Protein AF-A0A973F6Y6-F1 (afdb_monomer_lite)

pLDDT: mean 90.18, std 13.56, range [41.28, 98.19]

Foldseek 3Di:
DDPQDEEEDDPVVLVVCCVVLDQPAKYKYADPVQWIWIWGSNPSNTDIDIGNDPVVSVCVSVVVDDPVVVPD

Sequence (72 aa):
MFNQSVKEIGRHQAKQIIKVRHPIGKYWLPEENGKFVGIDNSTGDAWTEDFDTKQECLEWLEGKFEMSDKHD

Secondary structure (DSSP, 8-state):
------EE--HHHHHHHHHH----EEEEEE-TTS-EEEEEESSSS-EEEEESSHHHHHHHHTTS--GGGG--

Radius of gyration: 11.72 Å; chains: 1; bounding box: 32×26×23 Å

Structure (mmCIF, N/CA/C/O backbone):
data_AF-A0A973F6Y6-F1
#
_entry.id   AF-A0A973F6Y6-F1
#
loop_
_atom_site.group_PDB
_atom_site.id
_atom_site.type_symbol
_atom_site.label_atom_id
_atom_site.label_alt_id
_atom_site.label_comp_id
_atom_site.label_asym_id
_atom_site.label_entity_id
_atom_site.label_seq_id
_atom_site.pdbx_PDB_ins_code
_atom_site.Cartn_x
_atom_site.Cartn_y
_atom_site.Cartn_z
_atom_site.occupancy
_atom_site.B_iso_or_equiv
_atom_site.auth_seq_id
_atom_site.auth_comp_id
_atom_site.auth_asym_id
_atom_site.auth_atom_id
_atom_site.pdbx_PDB_model_num
ATOM 1 N N . MET A 1 1 ? 13.731 -13.636 12.376 1.00 41.28 1 MET A N 1
ATOM 2 C CA . MET A 1 1 ? 12.549 -13.151 11.635 1.00 41.28 1 MET A CA 1
ATOM 3 C C . MET A 1 1 ? 12.663 -11.640 11.559 1.00 41.28 1 MET A C 1
ATOM 5 O O . MET A 1 1 ? 12.669 -11.003 12.603 1.00 41.28 1 MET A O 1
ATOM 9 N N . PHE A 1 2 ? 12.899 -11.075 10.376 1.00 43.19 2 PHE A N 1
ATOM 10 C CA . PHE A 1 2 ? 12.942 -9.621 10.226 1.00 43.19 2 PHE A CA 1
ATOM 11 C C . PHE A 1 2 ? 11.504 -9.102 10.300 1.00 43.19 2 PHE A C 1
ATOM 13 O O . PHE A 1 2 ? 10.725 -9.370 9.391 1.00 43.19 2 PHE A O 1
ATOM 20 N N . ASN A 1 3 ? 11.154 -8.381 11.369 1.00 50.94 3 ASN A N 1
ATOM 21 C CA . ASN A 1 3 ? 9.982 -7.507 11.359 1.00 50.94 3 ASN A CA 1
ATOM 22 C C . ASN A 1 3 ? 10.227 -6.467 10.261 1.00 50.94 3 ASN A C 1
ATOM 24 O O . ASN A 1 3 ? 10.968 -5.506 10.479 1.00 50.94 3 ASN A O 1
ATOM 28 N N . GLN A 1 4 ? 9.680 -6.674 9.062 1.00 63.50 4 GLN A N 1
ATOM 29 C CA . GLN A 1 4 ? 9.625 -5.593 8.089 1.00 63.50 4 GLN A CA 1
ATOM 3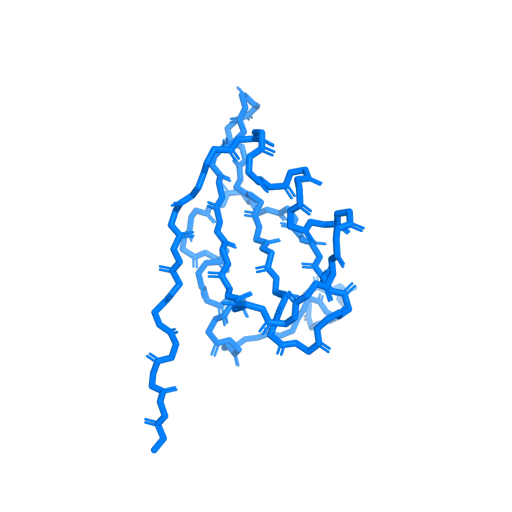0 C C . GLN A 1 4 ? 8.663 -4.550 8.646 1.00 63.50 4 GLN A C 1
ATOM 32 O O . GLN A 1 4 ? 7.458 -4.769 8.699 1.00 63.50 4 GLN A O 1
ATOM 37 N N . SER A 1 5 ? 9.211 -3.431 9.117 1.00 86.31 5 SER A N 1
ATOM 38 C CA . SER A 1 5 ? 8.394 -2.296 9.515 1.00 86.31 5 SER A CA 1
ATOM 39 C C . SER A 1 5 ? 7.707 -1.720 8.280 1.00 86.31 5 SER A C 1
ATOM 41 O O . SER A 1 5 ? 8.357 -1.401 7.281 1.00 86.31 5 SER A O 1
ATOM 43 N N . VAL A 1 6 ? 6.385 -1.605 8.354 1.00 94.19 6 VAL A N 1
ATOM 44 C CA . VAL A 1 6 ? 5.564 -0.942 7.342 1.00 94.19 6 VAL A CA 1
ATOM 45 C C . VAL A 1 6 ? 5.921 0.549 7.312 1.00 94.19 6 VAL A C 1
ATOM 47 O O . VAL A 1 6 ? 6.007 1.188 8.363 1.00 94.19 6 VAL A O 1
ATOM 50 N N . LYS A 1 7 ? 6.164 1.116 6.122 1.00 96.38 7 LYS A N 1
ATOM 51 C CA . LYS A 1 7 ? 6.641 2.506 5.967 1.00 96.38 7 LYS A CA 1
ATOM 52 C C . LYS A 1 7 ? 5.618 3.406 5.284 1.00 96.38 7 LYS A C 1
ATOM 54 O O . LYS A 1 7 ? 5.065 3.046 4.252 1.00 96.38 7 LYS A O 1
ATOM 59 N N . GLU A 1 8 ? 5.431 4.605 5.824 1.00 97.62 8 GLU A N 1
ATOM 60 C CA . GLU A 1 8 ? 4.686 5.664 5.138 1.00 97.62 8 GLU A CA 1
ATOM 61 C C . GLU A 1 8 ? 5.520 6.238 3.988 1.00 97.62 8 GLU A C 1
ATOM 63 O O . GLU A 1 8 ? 6.722 6.475 4.149 1.00 97.62 8 GLU A O 1
ATOM 68 N N . ILE A 1 9 ? 4.894 6.462 2.835 1.00 97.69 9 ILE A N 1
ATOM 69 C CA . ILE A 1 9 ? 5.535 7.025 1.641 1.00 97.69 9 ILE A CA 1
ATOM 70 C C . ILE A 1 9 ? 4.636 8.052 0.950 1.00 97.69 9 ILE A C 1
ATOM 72 O O . ILE A 1 9 ? 3.436 8.129 1.189 1.00 97.69 9 ILE A O 1
ATOM 76 N N . GLY A 1 10 ? 5.214 8.832 0.036 1.00 97.38 10 GLY A N 1
ATOM 77 C CA . GLY A 1 10 ? 4.443 9.729 -0.830 1.00 97.38 10 GLY A CA 1
ATOM 78 C C . GLY A 1 10 ? 3.959 9.062 -2.124 1.00 97.38 10 GLY A C 1
ATOM 79 O O . GLY A 1 10 ? 4.567 8.110 -2.619 1.00 97.38 10 GLY A O 1
ATOM 80 N N . ARG A 1 11 ? 2.938 9.651 -2.766 1.00 96.19 11 ARG A N 1
ATOM 81 C CA . ARG A 1 11 ? 2.375 9.194 -4.059 1.00 96.19 11 ARG A CA 1
ATOM 82 C C . ARG A 1 11 ? 3.415 8.965 -5.158 1.00 96.19 11 ARG A C 1
ATOM 84 O O . ARG A 1 11 ? 3.293 8.028 -5.942 1.00 96.19 11 ARG A O 1
ATOM 91 N N . HIS A 1 12 ? 4.450 9.804 -5.244 1.00 96.88 12 HIS A N 1
ATOM 92 C CA . HIS A 1 12 ? 5.501 9.606 -6.247 1.00 96.88 12 HIS A CA 1
ATOM 93 C C . HIS A 1 12 ? 6.303 8.323 -5.989 1.00 96.88 12 HIS A C 1
ATOM 95 O O . HIS A 1 12 ? 6.552 7.564 -6.922 1.00 96.88 12 HIS A O 1
ATOM 101 N N . GLN A 1 13 ? 6.659 8.053 -4.730 1.00 96.62 13 GLN A N 1
ATOM 102 C CA . GLN A 1 13 ? 7.356 6.825 -4.344 1.00 96.62 13 GLN A CA 1
ATOM 103 C C . GLN A 1 13 ? 6.471 5.596 -4.553 1.00 96.62 13 GLN A C 1
ATOM 105 O O . GLN A 1 13 ? 6.951 4.613 -5.110 1.00 96.62 13 GLN A O 1
ATOM 110 N N . ALA A 1 14 ? 5.183 5.675 -4.206 1.00 96.94 14 ALA A N 1
ATOM 111 C CA . ALA A 1 14 ? 4.218 4.601 -4.440 1.00 96.94 14 ALA A CA 1
ATOM 112 C C . ALA A 1 14 ? 4.184 4.190 -5.919 1.00 96.94 14 ALA A C 1
ATOM 114 O O . ALA A 1 14 ? 4.357 3.019 -6.250 1.00 96.94 14 ALA A O 1
ATOM 115 N N . LYS A 1 15 ? 4.092 5.174 -6.826 1.00 96.75 15 LYS A N 1
ATOM 116 C CA . LYS A 1 15 ? 4.144 4.939 -8.278 1.00 96.75 15 LYS A CA 1
ATOM 117 C C . LYS A 1 15 ? 5.434 4.247 -8.718 1.00 96.75 15 LYS A C 1
ATOM 119 O O . LYS A 1 15 ? 5.382 3.388 -9.593 1.00 96.75 15 LYS A O 1
ATOM 124 N N . GLN A 1 16 ? 6.583 4.604 -8.139 1.00 97.12 16 GLN A N 1
ATOM 125 C CA . GLN A 1 16 ? 7.848 3.935 -8.465 1.00 97.12 16 GLN A CA 1
ATOM 126 C C . GLN A 1 16 ? 7.883 2.498 -7.947 1.00 97.12 16 GLN A C 1
ATOM 128 O O . GLN A 1 16 ? 8.276 1.607 -8.690 1.00 97.12 16 GLN A O 1
ATOM 133 N N . ILE A 1 17 ? 7.441 2.257 -6.713 1.00 95.81 17 ILE A N 1
ATOM 134 C CA . ILE A 1 17 ? 7.403 0.923 -6.101 1.00 95.81 17 ILE A CA 1
ATOM 135 C C . ILE A 1 17 ? 6.533 -0.023 -6.937 1.00 95.81 17 ILE A C 1
ATOM 137 O O . ILE A 1 17 ? 7.010 -1.075 -7.360 1.00 95.81 17 ILE A O 1
ATOM 141 N N . ILE A 1 18 ? 5.309 0.400 -7.265 1.00 95.44 18 ILE A N 1
ATOM 142 C CA . ILE A 1 18 ? 4.351 -0.380 -8.067 1.00 95.44 18 ILE A CA 1
ATOM 143 C C . ILE A 1 18 ? 4.885 -0.648 -9.479 1.00 95.44 18 ILE A C 1
ATOM 145 O O . ILE A 1 18 ? 4.678 -1.727 -10.032 1.00 95.44 18 ILE A O 1
ATOM 149 N N . LYS A 1 19 ? 5.584 0.328 -10.072 1.00 96.50 19 LYS A N 1
ATOM 150 C CA . LYS A 1 19 ? 6.155 0.204 -11.419 1.00 96.50 19 LYS A CA 1
ATOM 151 C C . LYS A 1 19 ? 7.373 -0.716 -11.458 1.00 96.50 19 LYS A C 1
ATOM 153 O O . LYS A 1 19 ? 7.516 -1.489 -12.398 1.00 96.50 19 LYS A O 1
ATOM 158 N N . VAL A 1 20 ? 8.284 -0.570 -10.498 1.00 95.44 20 VAL A N 1
ATOM 159 C CA . VAL A 1 20 ? 9.591 -1.241 -10.513 1.00 95.44 20 VAL A CA 1
ATOM 160 C C . VAL A 1 20 ? 9.493 -2.666 -9.984 1.00 95.44 20 VAL A C 1
ATOM 162 O O . VAL A 1 20 ? 10.245 -3.514 -10.457 1.00 95.44 20 VAL A O 1
ATOM 165 N N . ARG A 1 21 ? 8.583 -2.946 -9.036 1.00 93.44 21 ARG A N 1
ATOM 166 C CA . ARG A 1 21 ? 8.333 -4.303 -8.514 1.00 93.44 21 ARG A CA 1
ATOM 167 C C . ARG A 1 21 ? 9.569 -5.010 -7.944 1.00 93.44 21 ARG A C 1
ATOM 169 O O . ARG A 1 21 ? 9.639 -6.231 -7.860 1.00 93.44 21 ARG A O 1
ATOM 176 N N . HIS A 1 22 ? 10.577 -4.243 -7.532 1.00 93.12 22 HIS A N 1
ATOM 177 C CA . HIS A 1 22 ? 11.719 -4.796 -6.810 1.00 93.12 22 HIS A CA 1
ATOM 178 C C . HIS A 1 22 ? 11.262 -5.144 -5.387 1.00 93.12 22 HIS A C 1
ATOM 180 O O . HIS A 1 22 ? 10.664 -4.266 -4.781 1.00 93.12 22 HIS A O 1
ATOM 186 N N . PRO A 1 23 ? 11.496 -6.345 -4.832 1.00 93.69 23 PRO A N 1
ATOM 187 C CA . PRO A 1 23 ? 10.932 -6.759 -3.543 1.00 93.69 23 PRO A CA 1
ATOM 188 C C . PRO A 1 23 ? 11.572 -6.012 -2.359 1.00 93.69 23 PRO A C 1
ATOM 190 O O . PRO A 1 23 ? 12.515 -6.490 -1.729 1.00 93.69 23 PRO A O 1
ATOM 193 N N . ILE A 1 24 ? 11.090 -4.800 -2.080 1.00 90.12 24 ILE A N 1
ATOM 194 C CA . ILE A 1 24 ? 11.699 -3.865 -1.116 1.00 90.12 24 ILE A CA 1
ATOM 195 C C . ILE A 1 24 ? 10.897 -3.684 0.172 1.00 90.12 24 ILE A C 1
ATOM 197 O O . ILE A 1 24 ? 11.409 -3.087 1.124 1.00 90.12 24 ILE A O 1
ATOM 201 N N . GLY A 1 25 ? 9.693 -4.256 0.237 1.00 94.81 25 GLY A N 1
ATOM 202 C CA . GLY A 1 25 ? 8.911 -4.364 1.465 1.00 94.81 25 GLY A CA 1
ATOM 203 C C . GLY A 1 25 ? 7.502 -3.799 1.357 1.00 94.81 25 GLY A C 1
ATOM 204 O O . GLY A 1 25 ? 6.890 -3.811 0.290 1.00 94.81 25 GLY A O 1
ATOM 205 N N . LYS A 1 26 ? 6.993 -3.335 2.498 1.00 96.69 26 LYS A N 1
ATOM 206 C CA . LYS A 1 26 ? 5.592 -2.968 2.703 1.00 96.69 26 LYS A CA 1
ATOM 207 C C . LYS A 1 26 ? 5.438 -1.486 3.008 1.00 96.69 26 LYS A C 1
ATOM 209 O O . LYS A 1 26 ? 6.190 -0.929 3.817 1.00 96.69 26 LYS A O 1
ATOM 214 N N . TYR A 1 27 ? 4.460 -0.856 2.374 1.00 97.56 27 TYR A N 1
ATOM 215 C CA . TYR A 1 27 ? 4.290 0.590 2.403 1.00 97.56 27 TYR A CA 1
ATOM 216 C C . TYR A 1 27 ? 2.828 0.989 2.505 1.00 97.56 27 TYR A C 1
ATOM 218 O O . TYR A 1 27 ? 1.951 0.228 2.115 1.00 97.56 27 TYR A O 1
ATOM 226 N N . TRP A 1 28 ? 2.574 2.205 2.973 1.00 98.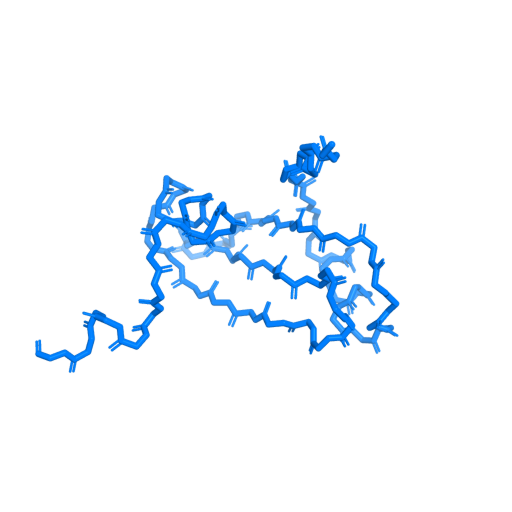12 28 TRP A N 1
ATOM 227 C CA . TRP A 1 28 ? 1.252 2.815 2.911 1.00 98.12 28 TRP A CA 1
ATOM 228 C C . TRP A 1 28 ? 1.341 4.309 2.602 1.00 98.12 28 TRP A C 1
ATOM 230 O O . TRP A 1 28 ? 2.387 4.934 2.807 1.00 98.12 28 TRP A O 1
ATOM 240 N N . LEU A 1 29 ? 0.244 4.884 2.119 1.00 98.19 29 LEU A N 1
ATOM 241 C CA . LEU A 1 29 ? 0.113 6.323 1.909 1.00 98.19 29 LEU A CA 1
ATOM 242 C C . LEU A 1 29 ? -1.334 6.802 2.104 1.00 98.19 29 LEU A C 1
ATOM 244 O O . LEU A 1 29 ? -2.259 6.058 1.776 1.00 98.19 29 LEU A O 1
ATOM 248 N N . PRO A 1 30 ? -1.546 8.030 2.611 1.00 97.50 30 PRO A N 1
ATOM 249 C CA . PRO A 1 30 ? -2.853 8.676 2.581 1.00 97.50 30 PRO A CA 1
ATOM 250 C C . PRO A 1 30 ? -3.147 9.266 1.192 1.00 97.50 30 PRO A C 1
ATOM 252 O O . PRO A 1 30 ? -2.274 9.867 0.557 1.00 97.50 30 PRO A O 1
ATOM 255 N N . GLU A 1 31 ? -4.392 9.145 0.746 1.00 95.25 31 GLU A N 1
ATOM 256 C CA . GLU A 1 31 ? -4.910 9.741 -0.487 1.00 95.25 31 GLU A CA 1
ATOM 257 C C . GLU A 1 31 ? -5.760 10.990 -0.199 1.00 95.25 31 GLU A C 1
ATOM 259 O O . GLU A 1 31 ? -6.276 11.197 0.900 1.00 95.25 31 GLU A O 1
ATOM 264 N N . GLU A 1 32 ? -5.922 11.851 -1.207 1.00 93.44 32 GLU A N 1
ATOM 265 C CA . GLU A 1 32 ? -6.654 13.126 -1.070 1.00 93.44 32 GLU A CA 1
ATOM 266 C C . GLU A 1 32 ? -8.147 12.940 -0.758 1.00 93.44 32 GLU A C 1
ATOM 268 O O . GLU A 1 32 ? -8.780 13.831 -0.198 1.00 93.44 32 GLU A O 1
ATOM 273 N N . ASN A 1 33 ? -8.709 11.778 -1.096 1.00 93.56 33 ASN A N 1
ATOM 274 C CA . ASN A 1 33 ? -10.100 11.415 -0.822 1.00 93.56 33 ASN A CA 1
ATOM 275 C C . ASN A 1 33 ? -10.329 10.893 0.611 1.00 93.56 33 ASN A C 1
ATOM 277 O O . ASN A 1 33 ? -11.431 10.443 0.915 1.00 93.56 33 ASN A O 1
ATOM 281 N N . GLY A 1 34 ? -9.310 10.930 1.476 1.00 94.38 34 GLY A N 1
ATOM 282 C CA . GLY A 1 34 ? -9.385 10.447 2.856 1.00 94.38 34 GLY A CA 1
ATOM 283 C C . GLY A 1 34 ? -9.158 8.942 3.020 1.00 94.38 34 GLY A C 1
ATOM 284 O O . GLY A 1 34 ? -9.235 8.456 4.145 1.00 94.38 34 GLY A O 1
ATOM 285 N N . LYS A 1 35 ? -8.859 8.216 1.935 1.00 96.69 35 LYS A N 1
ATOM 286 C CA . LYS A 1 35 ? -8.502 6.793 1.980 1.00 96.69 35 LYS A CA 1
ATOM 287 C C . LYS A 1 35 ? -7.018 6.575 2.255 1.00 96.69 35 LYS A C 1
ATOM 289 O O . LYS A 1 35 ? -6.199 7.492 2.178 1.00 96.69 35 LYS A O 1
ATOM 294 N N . PHE A 1 36 ? -6.677 5.326 2.536 1.00 97.75 36 PHE A N 1
ATOM 295 C CA . PHE A 1 36 ? -5.317 4.846 2.726 1.00 97.75 36 PHE A CA 1
ATOM 296 C C . PHE A 1 36 ? -5.037 3.728 1.734 1.00 97.75 36 PHE A C 1
ATOM 298 O O . PHE A 1 36 ? -5.824 2.797 1.626 1.00 97.75 36 PHE A O 1
ATOM 305 N N . VAL A 1 37 ? -3.909 3.799 1.041 1.00 97.88 37 VAL A N 1
ATOM 306 C CA . VAL A 1 37 ? -3.477 2.744 0.122 1.00 97.88 37 VAL A CA 1
ATOM 307 C C . VAL A 1 37 ? -2.401 1.927 0.812 1.00 97.88 37 VAL A C 1
ATOM 309 O O . VAL A 1 37 ? -1.385 2.486 1.232 1.00 97.88 37 VAL A O 1
ATOM 312 N N . GLY A 1 38 ? -2.605 0.618 0.919 1.00 97.62 38 GLY A N 1
ATOM 313 C CA . GLY A 1 38 ? -1.575 -0.338 1.314 1.00 97.62 38 GLY A CA 1
ATOM 314 C C . GLY A 1 38 ? -0.852 -0.879 0.089 1.00 97.62 38 GLY A C 1
ATOM 315 O O . GLY A 1 38 ? -1.474 -1.118 -0.940 1.00 97.62 38 GLY A O 1
ATOM 316 N N . ILE A 1 39 ? 0.460 -1.081 0.190 1.00 97.75 39 ILE A N 1
ATOM 317 C CA . ILE A 1 39 ? 1.294 -1.669 -0.861 1.00 97.75 39 ILE A CA 1
ATOM 318 C C . ILE A 1 39 ? 2.157 -2.777 -0.256 1.00 97.75 39 ILE A C 1
ATOM 320 O O . ILE A 1 39 ? 3.132 -2.489 0.446 1.00 97.75 39 ILE A O 1
ATOM 324 N N . ASP A 1 40 ? 1.844 -4.035 -0.561 1.00 96.62 40 ASP A N 1
ATOM 325 C CA . ASP A 1 40 ? 2.716 -5.170 -0.256 1.00 96.62 40 ASP A CA 1
ATOM 326 C C . ASP A 1 40 ? 3.577 -5.501 -1.476 1.00 96.62 40 ASP A C 1
ATOM 328 O O . ASP A 1 40 ? 3.156 -6.143 -2.439 1.00 96.62 40 ASP A O 1
ATOM 332 N N . ASN A 1 41 ? 4.821 -5.041 -1.426 1.00 95.88 41 ASN A N 1
ATOM 333 C CA . ASN A 1 41 ? 5.836 -5.327 -2.423 1.00 95.88 41 ASN A CA 1
ATOM 334 C C . ASN A 1 41 ? 6.983 -6.143 -1.803 1.00 95.88 41 ASN A C 1
ATOM 336 O O . ASN A 1 41 ? 8.157 -5.928 -2.107 1.00 95.88 41 ASN A O 1
ATOM 340 N N . SER A 1 42 ? 6.665 -7.057 -0.883 1.00 93.75 42 SER A N 1
ATOM 341 C CA . SER A 1 42 ? 7.648 -7.955 -0.264 1.00 93.75 42 SER A CA 1
ATOM 342 C C . SER A 1 42 ? 8.084 -9.101 -1.187 1.00 93.75 42 SER A C 1
ATOM 344 O O . SER A 1 42 ? 9.213 -9.573 -1.067 1.00 93.75 42 SER A O 1
ATOM 346 N N . THR A 1 43 ? 7.242 -9.498 -2.147 1.00 93.56 43 THR A N 1
ATOM 347 C CA . THR A 1 43 ? 7.509 -10.572 -3.126 1.00 93.56 43 THR A CA 1
ATOM 348 C C . THR A 1 43 ? 7.853 -10.062 -4.527 1.00 93.56 43 THR A C 1
ATOM 350 O O . THR A 1 43 ? 8.326 -10.830 -5.359 1.00 93.56 43 THR A O 1
ATOM 353 N N . GLY A 1 44 ? 7.648 -8.768 -4.792 1.00 92.75 44 GLY A N 1
ATOM 354 C CA . GLY A 1 44 ? 7.754 -8.185 -6.133 1.00 92.75 44 GLY A CA 1
ATOM 355 C C . GLY A 1 44 ? 6.444 -8.207 -6.929 1.00 92.75 44 GLY A C 1
ATOM 356 O O . GLY A 1 44 ? 6.401 -7.709 -8.048 1.00 92.75 44 GLY A O 1
ATOM 357 N N . ASP A 1 45 ? 5.349 -8.727 -6.371 1.00 93.44 45 ASP A N 1
ATOM 358 C CA . ASP A 1 45 ? 4.038 -8.667 -7.036 1.00 93.44 45 ASP A CA 1
ATOM 359 C C . ASP A 1 45 ? 3.416 -7.264 -6.968 1.00 93.44 45 ASP A C 1
ATOM 361 O O . ASP A 1 45 ? 2.685 -6.862 -7.877 1.00 93.44 45 ASP A O 1
ATOM 365 N N . ALA A 1 46 ? 3.781 -6.502 -5.928 1.00 93.94 46 ALA A N 1
ATOM 366 C CA . ALA A 1 46 ? 3.267 -5.171 -5.611 1.00 93.94 46 ALA A CA 1
ATOM 367 C C . ALA A 1 46 ? 1.733 -5.139 -5.505 1.00 93.94 46 ALA A C 1
ATOM 369 O O . ALA A 1 46 ? 1.068 -4.403 -6.234 1.00 93.94 46 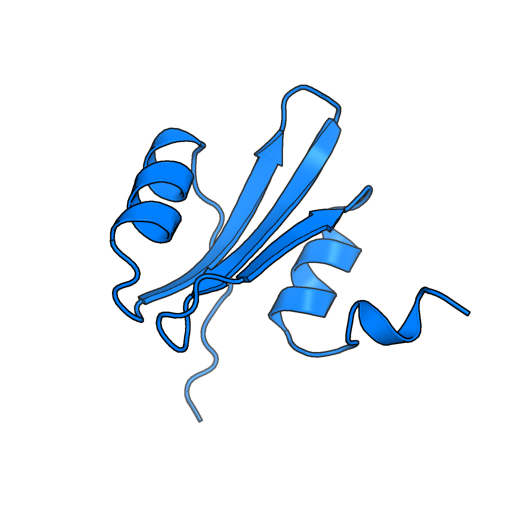ALA A O 1
ATOM 370 N N . TRP A 1 47 ? 1.184 -5.935 -4.585 1.00 95.81 47 TRP A N 1
ATOM 371 C CA . TRP A 1 47 ? -0.239 -5.920 -4.240 1.00 95.81 47 TRP A CA 1
ATOM 372 C C . TRP A 1 47 ? -0.632 -4.557 -3.681 1.00 95.81 47 TRP A C 1
ATOM 374 O O . TRP A 1 47 ? 0.109 -3.986 -2.878 1.00 95.81 47 TRP A O 1
ATOM 384 N N . THR A 1 48 ? -1.792 -4.048 -4.090 1.00 96.00 48 THR A N 1
ATOM 385 C CA . THR A 1 48 ? -2.299 -2.744 -3.657 1.00 96.00 48 THR A CA 1
ATOM 386 C C . THR A 1 48 ? -3.760 -2.835 -3.273 1.00 96.00 48 THR A C 1
ATOM 388 O O . THR A 1 48 ? -4.532 -3.390 -4.048 1.00 96.00 48 THR A O 1
ATOM 391 N N . GLU A 1 49 ? -4.131 -2.232 -2.149 1.00 96.62 49 GLU A N 1
ATOM 392 C CA . GLU A 1 49 ? -5.513 -2.198 -1.666 1.00 96.62 49 GLU A CA 1
ATOM 393 C C . GLU A 1 49 ? -5.850 -0.849 -1.029 1.00 96.62 49 GLU A C 1
ATOM 395 O O . GLU A 1 49 ? -4.987 -0.210 -0.416 1.00 96.62 49 GLU A O 1
ATOM 400 N N . ASP A 1 50 ? -7.111 -0.440 -1.166 1.00 96.25 50 ASP A N 1
ATOM 401 C CA . ASP A 1 50 ? -7.656 0.797 -0.604 1.00 96.25 50 ASP A CA 1
ATOM 402 C C . ASP A 1 50 ? -8.408 0.511 0.702 1.00 96.25 50 ASP A C 1
ATOM 404 O O . ASP A 1 50 ? -9.250 -0.382 0.772 1.00 96.25 50 ASP A O 1
ATOM 408 N N . PHE A 1 51 ? -8.179 1.339 1.716 1.00 96.31 51 PHE A N 1
ATOM 409 C CA . PHE A 1 51 ? -8.789 1.223 3.038 1.00 96.31 51 PHE A CA 1
ATOM 410 C C . PHE A 1 51 ? -9.399 2.550 3.480 1.00 96.31 51 PHE A C 1
ATOM 412 O O . PHE A 1 51 ? -8.847 3.623 3.216 1.00 96.31 51 PHE A O 1
ATOM 419 N N . ASP A 1 52 ? -10.505 2.481 4.216 1.00 96.19 52 ASP A N 1
ATOM 420 C CA . ASP A 1 52 ? -11.141 3.665 4.803 1.00 96.19 52 ASP A CA 1
ATOM 421 C C . ASP A 1 52 ? -10.416 4.128 6.075 1.00 96.19 52 ASP A C 1
ATOM 423 O O . ASP A 1 52 ? -10.493 5.296 6.458 1.00 96.19 52 ASP A O 1
ATOM 427 N N . THR A 1 53 ? -9.661 3.234 6.723 1.00 96.62 53 THR A N 1
ATOM 428 C CA . THR A 1 53 ? -8.870 3.561 7.911 1.00 96.62 53 THR A CA 1
ATOM 429 C C . THR A 1 53 ? -7.406 3.155 7.773 1.00 96.62 53 THR A C 1
ATOM 431 O O . THR A 1 53 ? -7.053 2.116 7.213 1.00 96.62 53 THR A O 1
ATOM 434 N N . LYS A 1 54 ? -6.519 3.962 8.369 1.00 96.38 54 LYS A N 1
ATOM 435 C CA . LYS A 1 54 ? -5.090 3.639 8.471 1.00 96.38 54 LYS A CA 1
ATOM 436 C C . LYS A 1 54 ? -4.855 2.317 9.201 1.00 96.38 54 LYS A C 1
ATOM 438 O O . LYS A 1 54 ? -3.931 1.592 8.855 1.00 96.38 54 LYS A O 1
ATOM 443 N N . GLN A 1 55 ? -5.657 2.023 10.224 1.00 96.06 55 GLN A N 1
ATOM 444 C CA . GLN A 1 55 ? -5.501 0.807 11.015 1.00 96.06 55 GLN A CA 1
ATOM 445 C C . GLN A 1 55 ? -5.721 -0.440 10.157 1.00 96.06 55 GLN A C 1
ATOM 447 O O . GLN A 1 55 ? -4.851 -1.302 10.146 1.00 96.06 55 GLN A O 1
ATOM 452 N N . GLU A 1 56 ? -6.811 -0.503 9.391 1.00 95.81 56 GLU A N 1
ATOM 453 C CA . GLU A 1 56 ? -7.077 -1.647 8.509 1.00 95.81 56 GLU A CA 1
ATOM 454 C C . GLU A 1 56 ? -5.982 -1.830 7.459 1.00 95.81 56 GLU A C 1
ATOM 456 O O . GLU A 1 56 ? -5.558 -2.954 7.203 1.00 95.81 56 GLU A O 1
ATOM 461 N N . CYS A 1 57 ? -5.472 -0.727 6.906 1.00 96.88 57 CYS A N 1
ATOM 462 C CA . CYS A 1 57 ? -4.352 -0.756 5.970 1.00 96.88 57 CYS A CA 1
ATOM 463 C C . CYS A 1 57 ? -3.105 -1.408 6.588 1.00 96.88 57 CYS A C 1
ATOM 465 O O . CYS A 1 57 ? -2.483 -2.284 5.985 1.00 96.88 57 CYS A O 1
ATOM 467 N N . LEU A 1 58 ? -2.743 -1.004 7.809 1.00 96.00 58 LEU A N 1
ATOM 468 C CA . LEU A 1 58 ? -1.595 -1.568 8.517 1.00 96.00 58 LEU A CA 1
ATOM 469 C C . LEU A 1 58 ? -1.824 -3.033 8.893 1.00 96.00 58 LEU A C 1
ATOM 471 O O . LEU A 1 58 ? -0.910 -3.838 8.758 1.00 96.00 58 LEU A O 1
ATOM 475 N N . GLU A 1 59 ? -3.029 -3.391 9.331 1.00 95.12 59 GLU A N 1
ATOM 476 C CA . GLU A 1 59 ? -3.370 -4.765 9.695 1.00 95.12 59 GLU A CA 1
ATOM 477 C C . GLU A 1 59 ? -3.303 -5.715 8.492 1.00 95.12 59 GLU A C 1
ATOM 479 O O . GLU A 1 59 ? -2.759 -6.815 8.622 1.00 95.12 59 GLU A O 1
ATOM 484 N N . TRP A 1 60 ? -3.758 -5.275 7.315 1.00 95.81 60 TRP A N 1
ATOM 485 C CA . TRP A 1 60 ? -3.585 -6.012 6.062 1.00 95.81 60 TRP A CA 1
ATOM 486 C C . TRP A 1 60 ? -2.101 -6.186 5.709 1.00 95.81 60 TRP A C 1
ATOM 488 O O . TRP A 1 60 ? -1.647 -7.300 5.451 1.00 95.81 60 TRP A O 1
ATOM 498 N N . LEU A 1 61 ? -1.297 -5.118 5.793 1.00 95.50 61 LEU A N 1
ATOM 499 C CA . LEU A 1 61 ? 0.151 -5.188 5.538 1.00 95.50 61 LEU A CA 1
ATOM 500 C C . LEU A 1 61 ? 0.892 -6.076 6.550 1.00 95.50 61 LEU A C 1
ATOM 502 O O . LEU A 1 61 ? 1.912 -6.685 6.221 1.00 95.50 61 LEU A O 1
ATOM 506 N N . GLU A 1 62 ? 0.393 -6.187 7.776 1.00 93.62 62 GLU A N 1
ATOM 507 C CA . GLU A 1 62 ? 0.913 -7.095 8.802 1.00 93.62 62 GLU A CA 1
ATOM 508 C C . GLU A 1 62 ? 0.446 -8.548 8.613 1.00 93.62 62 GLU A C 1
ATOM 510 O O . GLU A 1 62 ? 0.960 -9.436 9.293 1.00 93.62 62 GLU A O 1
ATOM 515 N N . GLY A 1 63 ? -0.473 -8.811 7.677 1.00 91.69 63 GLY A N 1
ATOM 516 C CA . GLY A 1 63 ? -1.018 -10.142 7.408 1.00 91.69 63 GLY A CA 1
ATOM 517 C C . GLY A 1 63 ? -2.012 -10.618 8.468 1.00 91.69 63 GLY A C 1
ATOM 518 O O . GLY A 1 63 ? -2.106 -11.816 8.721 1.00 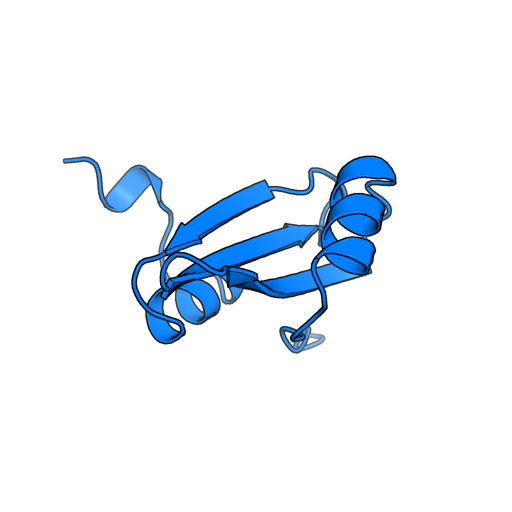91.69 63 GLY A O 1
ATOM 519 N N . LYS A 1 64 ? -2.721 -9.698 9.134 1.00 92.25 64 LYS A N 1
ATOM 520 C CA . LYS A 1 64 ? -3.735 -10.041 10.149 1.00 92.25 64 LYS A CA 1
ATOM 521 C C . LYS A 1 64 ? -5.060 -10.520 9.550 1.00 92.25 64 LYS A C 1
ATOM 523 O O . LYS A 1 64 ? -5.818 -11.173 10.260 1.00 92.25 64 LYS A O 1
ATOM 528 N N . PHE A 1 65 ? -5.337 -10.183 8.293 1.00 89.50 65 PHE A N 1
ATOM 529 C CA . PHE A 1 65 ? -6.486 -10.662 7.521 1.00 89.50 65 PHE A CA 1
ATOM 530 C C . PHE A 1 65 ? -6.189 -10.576 6.018 1.00 89.50 65 PHE A C 1
ATOM 532 O O . PHE A 1 65 ? -5.315 -9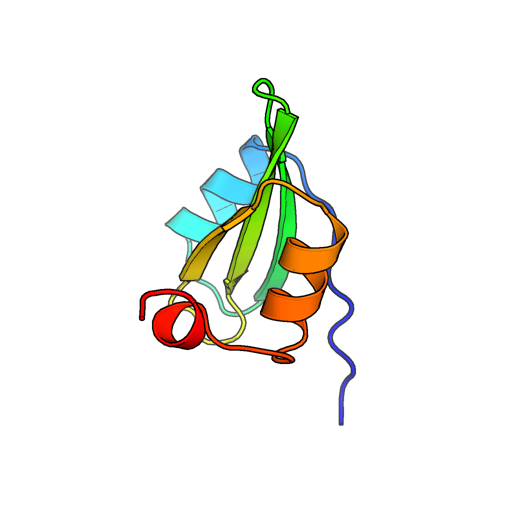.804 5.607 1.00 89.50 65 PHE A O 1
ATOM 539 N N . GLU A 1 66 ? -6.935 -11.317 5.200 1.00 85.19 66 GLU A N 1
ATOM 540 C CA . GLU A 1 66 ? -6.901 -11.204 3.739 1.00 85.19 66 GLU A CA 1
ATOM 541 C C . GLU A 1 66 ? -8.141 -10.448 3.237 1.00 85.19 66 GLU A C 1
ATOM 543 O O . GLU A 1 66 ? -9.222 -10.541 3.814 1.00 85.19 66 GLU A O 1
ATOM 548 N N . MET A 1 67 ? -8.017 -9.662 2.160 1.00 78.44 67 MET A N 1
ATOM 549 C CA . MET A 1 67 ? -9.170 -8.916 1.620 1.00 78.44 67 MET A CA 1
ATOM 550 C C . MET A 1 67 ? -10.263 -9.838 1.067 1.00 78.44 67 MET A C 1
ATOM 552 O O . MET A 1 67 ? -11.435 -9.465 1.075 1.00 78.44 67 MET A O 1
ATOM 556 N N . SER A 1 68 ? -9.907 -11.058 0.651 1.00 76.12 68 SER A N 1
ATOM 557 C CA . SER A 1 68 ? -10.876 -12.094 0.282 1.00 76.12 68 SER A CA 1
ATOM 558 C C . SER A 1 68 ? -11.842 -12.438 1.415 1.00 76.12 68 SER A C 1
ATOM 560 O O . SER A 1 68 ? -12.980 -12.790 1.132 1.00 76.12 68 SER A O 1
ATOM 562 N N . ASP A 1 69 ? -11.430 -12.272 2.674 1.00 66.38 69 ASP A N 1
ATOM 563 C CA . ASP A 1 69 ? -12.244 -12.612 3.847 1.00 66.38 69 ASP A CA 1
ATOM 564 C C . ASP A 1 69 ? -13.334 -11.566 4.141 1.00 66.38 69 ASP A C 1
ATOM 566 O O . ASP A 1 69 ? -14.223 -11.805 4.956 1.00 66.38 69 ASP A O 1
ATOM 570 N N . LYS A 1 70 ? -13.272 -10.381 3.511 1.00 60.1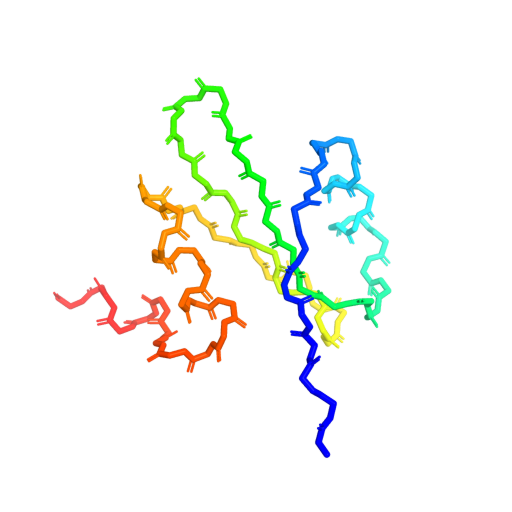2 70 LYS A N 1
ATOM 571 C CA . LYS A 1 70 ? -14.218 -9.270 3.730 1.00 60.12 70 LYS A CA 1
ATOM 572 C C . LYS A 1 70 ? -15.347 -9.193 2.690 1.00 60.12 70 LYS A C 1
ATOM 574 O O . LYS A 1 70 ? -16.150 -8.264 2.757 1.00 60.12 70 LYS A O 1
ATOM 579 N N . HIS A 1 71 ? -15.407 -10.116 1.728 1.00 56.41 71 HIS A N 1
ATOM 580 C CA . HIS A 1 71 ? -16.350 -10.068 0.600 1.00 56.41 71 HIS A CA 1
ATOM 581 C C . HIS A 1 71 ? -17.543 -11.046 0.679 1.00 56.41 71 HIS A C 1
ATOM 583 O O . HIS A 1 71 ? -18.249 -11.183 -0.322 1.00 56.41 71 HIS A O 1
ATOM 589 N N . ASP A 1 72 ? -17.806 -11.653 1.842 1.00 52.03 72 ASP A N 1
ATOM 590 C CA . ASP A 1 72 ? -18.990 -12.498 2.100 1.00 52.03 72 ASP A CA 1
ATOM 591 C C . ASP A 1 72 ? -20.220 -11.713 2.601 1.00 52.03 72 ASP A C 1
ATOM 593 O O . ASP A 1 72 ? -20.072 -10.856 3.507 1.00 52.03 72 ASP A O 1
#